Protein AF-A0A7X7ZI87-F1 (afdb_monomer_lite)

Structure (mmCIF, N/CA/C/O backbone):
data_AF-A0A7X7ZI87-F1
#
_entry.id   AF-A0A7X7ZI87-F1
#
loop_
_atom_site.group_PDB
_atom_site.id
_atom_site.type_symbol
_atom_site.label_atom_id
_atom_site.label_alt_id
_atom_site.label_comp_id
_atom_site.label_asym_id
_atom_site.label_entity_id
_atom_site.label_seq_id
_atom_site.pdbx_PDB_ins_code
_atom_site.Cartn_x
_atom_site.Cartn_y
_atom_site.Cartn_z
_atom_site.occupancy
_atom_site.B_iso_or_equiv
_atom_site.auth_seq_id
_atom_site.auth_comp_id
_atom_site.auth_asym_id
_atom_site.auth_atom_id
_atom_site.pdbx_PDB_model_num
ATOM 1 N N . ILE A 1 1 ? 30.079 5.469 -37.912 1.00 60.12 1 ILE A N 1
ATOM 2 C CA . ILE A 1 1 ? 30.621 4.847 -36.679 1.00 60.12 1 ILE A CA 1
ATOM 3 C C . ILE A 1 1 ? 29.449 4.161 -35.991 1.00 60.12 1 ILE A C 1
ATOM 5 O O . ILE A 1 1 ? 28.455 4.832 -35.749 1.00 60.12 1 ILE A O 1
ATOM 9 N N . GLY A 1 2 ? 29.492 2.838 -35.822 1.00 83.19 2 GLY A N 1
ATOM 10 C CA . GLY A 1 2 ? 28.389 2.071 -35.232 1.00 83.19 2 GLY A CA 1
ATOM 11 C C . GLY A 1 2 ? 28.485 2.014 -33.707 1.00 83.19 2 GLY A C 1
ATOM 12 O O . GLY A 1 2 ? 29.587 1.993 -33.165 1.00 83.19 2 GLY A O 1
ATOM 13 N N . PHE A 1 3 ? 27.337 1.980 -33.031 1.00 90.94 3 PHE A N 1
ATOM 14 C CA . PHE A 1 3 ? 27.224 1.729 -31.593 1.00 90.94 3 PHE A CA 1
ATOM 15 C C . PHE A 1 3 ? 26.682 0.312 -31.369 1.00 90.94 3 PHE A C 1
ATOM 17 O O . PHE A 1 3 ? 25.789 -0.141 -32.087 1.00 90.94 3 PHE A O 1
ATOM 24 N N . THR A 1 4 ? 27.219 -0.415 -30.392 1.00 92.19 4 THR A N 1
ATOM 25 C CA . THR A 1 4 ? 26.778 -1.774 -30.040 1.00 92.19 4 THR A CA 1
ATOM 26 C C . THR A 1 4 ? 26.924 -1.974 -28.539 1.00 92.19 4 THR A C 1
ATOM 28 O O . THR A 1 4 ? 27.893 -1.498 -27.950 1.00 92.19 4 THR A O 1
ATOM 31 N N . LEU A 1 5 ? 25.969 -2.673 -27.917 1.00 90.94 5 LEU A N 1
ATOM 32 C CA . LEU A 1 5 ? 26.036 -2.982 -26.490 1.00 90.94 5 LEU A CA 1
ATOM 33 C C . LEU A 1 5 ? 27.050 -4.109 -26.211 1.00 90.94 5 LEU A C 1
ATOM 35 O O . LEU A 1 5 ? 26.950 -5.177 -26.822 1.00 90.94 5 LEU A O 1
ATOM 39 N N . PRO A 1 6 ? 27.987 -3.919 -25.268 1.00 94.31 6 PRO A N 1
ATOM 40 C CA . PRO A 1 6 ? 28.854 -4.988 -24.782 1.00 94.31 6 PRO A CA 1
ATOM 41 C C . PRO A 1 6 ? 28.074 -6.097 -24.058 1.00 94.31 6 PRO A C 1
ATOM 43 O O . PRO A 1 6 ? 27.065 -5.840 -23.403 1.00 94.31 6 PRO A O 1
ATOM 46 N N . LYS A 1 7 ? 28.578 -7.338 -24.110 1.00 94.44 7 LYS A N 1
ATOM 47 C CA . LYS A 1 7 ? 27.928 -8.518 -23.496 1.00 94.44 7 LYS A CA 1
ATOM 48 C C . LYS A 1 7 ? 27.852 -8.480 -21.965 1.00 94.44 7 LYS A C 1
ATOM 50 O O . LYS A 1 7 ? 27.102 -9.247 -21.378 1.00 94.44 7 LYS A O 1
ATOM 55 N N . ASN A 1 8 ? 28.650 -7.638 -21.319 1.00 96.00 8 ASN A N 1
ATOM 56 C CA . ASN A 1 8 ? 28.709 -7.490 -19.866 1.00 96.00 8 ASN A CA 1
ATOM 57 C C . ASN A 1 8 ? 27.797 -6.370 -19.334 1.00 96.00 8 ASN A C 1
ATOM 59 O O . ASN A 1 8 ? 27.916 -6.001 -18.167 1.00 96.00 8 ASN A O 1
ATOM 63 N N . VAL A 1 9 ? 26.916 -5.815 -20.171 1.00 93.88 9 VAL A N 1
ATOM 64 C CA . VAL A 1 9 ? 25.938 -4.803 -19.763 1.00 93.88 9 VAL A CA 1
ATOM 65 C C . VAL A 1 9 ? 24.590 -5.466 -19.503 1.00 93.88 9 VAL A C 1
ATOM 67 O O . VAL A 1 9 ? 24.024 -6.110 -20.384 1.00 93.88 9 VAL A O 1
ATOM 70 N N . TYR A 1 10 ? 24.058 -5.249 -18.301 1.00 93.12 10 TYR A N 1
ATOM 71 C CA . TYR A 1 10 ? 22.720 -5.675 -17.899 1.00 93.12 10 TYR A CA 1
ATOM 72 C C . TYR A 1 10 ? 21.837 -4.445 -17.705 1.00 93.12 10 TYR A C 1
ATOM 74 O O . TYR A 1 10 ? 22.264 -3.464 -17.097 1.00 93.12 10 TYR A O 1
ATOM 82 N N . LEU A 1 11 ? 20.608 -4.497 -18.217 1.00 91.31 11 LEU A N 1
ATOM 83 C CA . LEU A 1 11 ? 19.609 -3.452 -18.016 1.00 91.31 11 LEU A CA 1
ATOM 84 C C . LEU A 1 11 ? 18.545 -3.991 -17.068 1.00 91.31 11 LEU A C 1
ATOM 86 O O . LEU A 1 11 ? 17.841 -4.941 -17.403 1.00 91.31 11 LEU A O 1
ATOM 90 N N . ILE A 1 12 ? 18.434 -3.367 -15.899 1.00 92.12 12 ILE A N 1
ATOM 91 C CA . ILE A 1 12 ? 17.399 -3.663 -14.912 1.00 92.12 12 ILE A CA 1
ATOM 92 C C . ILE A 1 12 ? 16.502 -2.433 -14.838 1.00 92.12 12 ILE A C 1
ATOM 94 O O . ILE A 1 12 ? 16.944 -1.363 -14.425 1.00 92.12 12 ILE A O 1
ATOM 98 N N . GLY A 1 13 ? 15.261 -2.587 -15.287 1.00 88.25 13 GLY A N 1
ATOM 99 C CA . GLY A 1 13 ? 14.225 -1.569 -15.157 1.00 88.25 13 GLY A CA 1
ATOM 100 C C . GLY A 1 13 ? 13.274 -1.927 -14.024 1.00 88.25 13 GLY A C 1
ATOM 101 O O . GLY A 1 13 ? 12.939 -3.097 -13.845 1.00 88.25 13 GLY A O 1
ATOM 102 N N . THR A 1 14 ? 12.824 -0.925 -13.278 1.00 88.12 14 THR A N 1
ATOM 103 C CA . THR A 1 14 ? 11.672 -1.054 -12.384 1.00 88.12 14 THR A CA 1
ATOM 104 C C . THR A 1 14 ? 10.468 -0.405 -13.053 1.00 88.12 14 THR A C 1
ATOM 106 O O . THR A 1 14 ? 10.591 0.620 -13.723 1.00 88.12 14 THR A O 1
ATOM 109 N N . MET A 1 15 ? 9.301 -1.023 -12.909 1.00 83.19 15 MET A N 1
ATOM 110 C CA . MET A 1 15 ? 8.049 -0.515 -13.456 1.00 83.19 15 MET A CA 1
ATOM 111 C C . MET A 1 15 ? 7.011 -0.496 -12.344 1.00 83.19 15 MET A C 1
ATOM 113 O O . MET A 1 15 ? 6.847 -1.491 -11.639 1.00 83.19 15 MET A O 1
ATOM 117 N N . ASN A 1 16 ? 6.326 0.634 -12.189 1.00 82.62 16 ASN A N 1
ATOM 118 C CA . ASN A 1 16 ? 5.152 0.714 -11.335 1.00 82.62 16 ASN A CA 1
ATOM 119 C C . ASN A 1 16 ? 3.937 0.230 -12.135 1.00 82.62 16 ASN A C 1
ATOM 121 O O . ASN A 1 16 ? 3.542 0.895 -13.088 1.00 82.62 16 ASN A O 1
ATOM 125 N N . THR A 1 17 ? 3.362 -0.918 -11.776 1.00 74.88 17 THR A N 1
ATOM 126 C CA . THR A 1 17 ? 2.207 -1.485 -12.494 1.00 74.88 17 THR A CA 1
ATOM 127 C C . THR A 1 17 ? 0.893 -0.774 -12.172 1.00 74.88 17 THR A C 1
ATOM 129 O O . THR A 1 17 ? -0.037 -0.851 -12.968 1.00 74.88 17 THR A O 1
ATOM 132 N N . ALA A 1 18 ? 0.830 -0.017 -11.070 1.00 74.44 18 ALA A N 1
ATOM 133 C CA . ALA A 1 18 ? -0.341 0.785 -10.714 1.00 74.44 18 ALA A CA 1
ATOM 134 C C . ALA A 1 18 ? -0.553 1.981 -11.661 1.00 74.44 18 ALA A C 1
ATOM 136 O O . ALA A 1 18 ? -1.663 2.505 -11.776 1.00 74.44 18 ALA A O 1
ATOM 137 N N . ASP A 1 19 ? 0.502 2.427 -12.352 1.00 73.44 19 ASP A N 1
ATOM 138 C CA . ASP A 1 19 ? 0.424 3.557 -13.270 1.00 73.44 19 ASP A CA 1
ATOM 139 C C . ASP A 1 19 ? -0.074 3.106 -14.651 1.00 73.44 19 ASP A C 1
ATOM 141 O O . ASP A 1 19 ? 0.663 2.573 -15.484 1.00 73.44 19 ASP A O 1
ATOM 145 N N . ARG A 1 20 ? -1.360 3.342 -14.920 1.00 66.38 20 ARG A N 1
ATOM 146 C CA . ARG A 1 20 ? -1.989 2.984 -16.202 1.00 66.38 20 ARG A CA 1
ATOM 147 C C . ARG A 1 20 ? -1.541 3.879 -17.366 1.00 66.38 20 ARG A C 1
ATOM 149 O O . ARG A 1 20 ? -1.759 3.505 -18.519 1.00 66.38 20 ARG A O 1
ATOM 156 N N . SER A 1 21 ? -0.892 5.021 -17.109 1.00 66.88 21 SER A N 1
ATOM 157 C CA . SER A 1 21 ? -0.452 5.955 -18.160 1.00 66.88 21 SER A CA 1
ATOM 158 C C . SER A 1 21 ? 0.682 5.399 -19.034 1.00 66.88 21 SER A C 1
ATOM 160 O O . SER A 1 21 ? 0.850 5.821 -20.180 1.00 66.88 21 SER A O 1
ATOM 162 N N . ILE A 1 22 ? 1.416 4.393 -18.544 1.00 63.31 22 ILE A N 1
ATOM 163 C CA . ILE A 1 22 ? 2.557 3.780 -19.241 1.00 63.31 22 ILE A CA 1
ATOM 164 C C . ILE A 1 22 ? 2.218 2.471 -19.974 1.00 63.31 22 ILE A C 1
ATOM 166 O O . ILE A 1 22 ? 3.091 1.885 -20.619 1.00 63.31 22 ILE A O 1
ATOM 170 N N . ALA A 1 23 ? 0.955 2.031 -19.950 1.00 63.16 23 ALA A N 1
ATOM 171 C CA . ALA A 1 23 ? 0.528 0.746 -20.516 1.00 63.16 23 ALA A CA 1
ATOM 172 C C . ALA A 1 23 ? 0.852 0.583 -22.021 1.00 63.16 23 ALA A C 1
ATOM 174 O O . ALA A 1 23 ? 1.099 -0.526 -22.492 1.00 63.16 23 ALA A O 1
ATOM 175 N N . LEU A 1 24 ? 0.907 1.684 -22.782 1.00 58.38 24 LEU A N 1
ATOM 176 C CA . LEU A 1 24 ? 1.249 1.684 -24.214 1.00 58.38 24 LEU A CA 1
ATOM 177 C C . LEU A 1 24 ? 2.757 1.527 -24.496 1.00 58.38 24 LEU A C 1
ATOM 179 O O . LEU A 1 24 ? 3.125 0.973 -25.531 1.00 58.38 24 LEU A O 1
ATOM 183 N N . VAL A 1 25 ? 3.636 1.969 -23.587 1.00 63.53 25 VAL A N 1
ATOM 184 C CA . VAL A 1 25 ? 5.106 1.832 -23.720 1.00 63.53 25 VAL A CA 1
ATOM 185 C C . VAL A 1 25 ? 5.539 0.365 -23.566 1.00 63.53 25 VAL A C 1
ATOM 187 O O . VAL A 1 25 ? 6.551 -0.083 -24.111 1.00 63.53 25 VAL A O 1
ATOM 190 N N . ASP A 1 26 ? 4.721 -0.409 -22.864 1.00 65.69 26 ASP A N 1
ATOM 191 C CA . ASP A 1 26 ? 5.044 -1.735 -22.367 1.00 65.69 26 ASP A CA 1
ATOM 192 C C . ASP A 1 26 ? 5.110 -2.812 -23.472 1.00 65.69 26 ASP A C 1
ATOM 194 O O . ASP A 1 26 ? 5.944 -3.714 -23.429 1.00 65.69 26 ASP A O 1
ATOM 198 N N . ALA A 1 27 ? 4.327 -2.701 -24.552 1.00 67.81 27 ALA A N 1
ATOM 199 C CA . ALA A 1 27 ? 4.236 -3.767 -25.562 1.00 67.81 27 ALA A CA 1
ATOM 200 C C . ALA A 1 27 ? 5.566 -4.075 -26.289 1.00 67.81 27 ALA A C 1
ATOM 202 O O . ALA A 1 27 ? 5.848 -5.232 -26.618 1.00 67.81 27 ALA A O 1
ATOM 203 N N . ALA A 1 28 ? 6.403 -3.061 -26.539 1.00 72.75 28 ALA A N 1
ATOM 204 C CA . ALA A 1 28 ? 7.719 -3.246 -27.157 1.00 72.75 28 ALA A CA 1
ATOM 205 C C . ALA A 1 28 ? 8.787 -3.686 -26.140 1.00 72.75 28 ALA A C 1
ATOM 207 O O . ALA A 1 28 ? 9.676 -4.472 -26.482 1.00 72.75 28 ALA A O 1
ATOM 208 N N . MET A 1 29 ? 8.684 -3.208 -24.895 1.00 79.75 29 MET A N 1
ATOM 209 C CA . MET A 1 29 ? 9.542 -3.611 -23.775 1.00 79.75 29 MET A CA 1
ATOM 210 C C . MET A 1 29 ? 9.322 -5.089 -23.419 1.00 79.75 29 MET A C 1
ATOM 212 O O . MET A 1 29 ? 10.296 -5.830 -23.295 1.00 79.75 29 MET A O 1
ATOM 216 N N . ARG A 1 30 ? 8.066 -5.561 -23.409 1.00 77.88 30 ARG A N 1
ATOM 217 C CA . ARG A 1 30 ? 7.672 -6.969 -23.184 1.00 77.88 30 ARG A CA 1
ATOM 218 C C . ARG A 1 30 ? 8.359 -7.988 -24.083 1.00 77.88 30 ARG A C 1
ATOM 220 O O . ARG A 1 30 ? 8.497 -9.140 -23.698 1.00 77.88 30 ARG A O 1
ATOM 227 N N . ARG A 1 31 ? 8.822 -7.580 -25.268 1.00 83.38 31 ARG A N 1
ATOM 228 C CA . ARG A 1 31 ? 9.555 -8.459 -26.199 1.00 83.38 31 ARG A CA 1
ATOM 229 C C . ARG A 1 31 ? 11.066 -8.488 -25.961 1.00 83.38 31 ARG A C 1
ATOM 231 O O . ARG A 1 31 ? 11.737 -9.365 -26.493 1.00 83.38 31 ARG A O 1
ATOM 238 N N . ARG A 1 32 ? 11.614 -7.506 -25.240 1.00 89.06 32 ARG A N 1
ATOM 239 C CA . ARG A 1 32 ? 13.064 -7.309 -25.053 1.00 89.06 32 ARG A CA 1
ATOM 240 C C . ARG A 1 32 ? 13.545 -7.584 -23.632 1.00 89.06 32 ARG A C 1
ATOM 242 O O . ARG A 1 32 ? 14.743 -7.770 -23.442 1.00 89.06 32 ARG A O 1
ATOM 249 N N . PHE A 1 33 ? 12.635 -7.604 -22.665 1.00 89.25 33 PHE A N 1
ATOM 250 C CA . PHE A 1 33 ? 12.941 -7.781 -21.252 1.00 89.25 33 PHE A CA 1
ATOM 251 C C . PHE A 1 33 ? 12.256 -9.028 -20.700 1.00 89.25 33 PHE A C 1
ATOM 253 O O . PHE A 1 33 ? 11.148 -9.373 -21.106 1.00 89.25 33 PHE A O 1
ATOM 260 N N . ALA A 1 34 ? 12.917 -9.681 -19.746 1.00 89.06 34 ALA A N 1
ATOM 261 C CA . ALA A 1 34 ? 12.265 -10.627 -18.853 1.00 89.06 34 ALA A CA 1
ATOM 262 C C . ALA A 1 34 ? 11.568 -9.843 -17.732 1.00 89.06 34 ALA A C 1
ATOM 264 O O . ALA A 1 34 ? 12.160 -8.924 -17.164 1.00 89.06 34 ALA A O 1
ATOM 265 N N . PHE A 1 35 ? 10.325 -10.205 -17.419 1.00 86.81 35 PHE A N 1
ATOM 266 C CA . PHE A 1 35 ? 9.525 -9.536 -16.395 1.00 86.81 35 PHE A CA 1
ATOM 267 C C . PHE A 1 35 ? 9.477 -10.402 -15.145 1.00 86.81 35 PHE A C 1
ATOM 269 O O . PHE A 1 35 ? 9.082 -11.565 -15.201 1.00 86.81 35 PHE A O 1
ATOM 276 N N . VAL A 1 36 ? 9.873 -9.817 -14.017 1.00 87.19 36 VAL A N 1
ATOM 277 C CA . VAL A 1 36 ? 9.785 -10.441 -12.697 1.00 87.19 36 VAL A CA 1
ATOM 278 C C . VAL A 1 36 ? 8.859 -9.579 -11.855 1.00 87.19 36 VAL A C 1
ATOM 280 O O . VAL A 1 36 ? 9.172 -8.424 -11.573 1.00 87.19 36 VAL A O 1
ATOM 283 N N . SER A 1 37 ? 7.702 -10.131 -11.490 1.00 84.19 37 SER A N 1
ATOM 284 C CA . SER A 1 37 ? 6.741 -9.436 -10.635 1.00 84.19 37 SER A CA 1
ATOM 285 C C . SER A 1 37 ? 7.239 -9.409 -9.190 1.00 84.19 37 SER A C 1
ATOM 287 O O . SER A 1 37 ? 7.660 -10.433 -8.655 1.00 84.19 37 SER A O 1
ATOM 289 N N . LEU A 1 38 ? 7.169 -8.236 -8.560 1.00 86.12 38 LEU A N 1
ATOM 290 C CA . LEU A 1 38 ? 7.475 -8.013 -7.143 1.00 86.12 38 LEU A CA 1
ATOM 291 C C . LEU A 1 38 ? 6.190 -7.688 -6.363 1.00 86.12 38 LEU A C 1
ATOM 293 O O . LEU A 1 38 ? 6.138 -6.744 -5.576 1.00 86.12 38 LEU A O 1
ATOM 297 N N . HIS A 1 39 ? 5.127 -8.446 -6.634 1.00 85.81 39 HIS A N 1
ATOM 298 C CA . HIS A 1 39 ? 3.803 -8.228 -6.057 1.00 85.81 39 HIS A CA 1
ATOM 299 C C . HIS A 1 39 ? 3.790 -8.512 -4.540 1.00 85.81 39 HIS A C 1
ATOM 301 O O . HIS A 1 39 ? 4.270 -9.566 -4.108 1.00 85.81 39 HIS A O 1
ATOM 307 N N . PRO A 1 40 ? 3.205 -7.636 -3.699 1.00 84.81 40 PRO A N 1
ATOM 308 C CA . PRO A 1 40 ? 3.301 -7.753 -2.241 1.00 84.81 40 PRO A CA 1
ATOM 309 C C . PRO A 1 40 ? 2.638 -9.012 -1.670 1.00 84.81 40 PRO A C 1
ATOM 311 O O . PRO A 1 40 ? 2.971 -9.405 -0.566 1.00 84.81 40 PRO A O 1
ATOM 314 N N . SER A 1 41 ? 1.738 -9.672 -2.401 1.00 82.31 41 SER A N 1
ATOM 315 C CA . SER A 1 41 ? 1.087 -10.924 -1.965 1.00 82.31 41 SER A CA 1
ATOM 316 C C . SER A 1 41 ? 1.654 -12.197 -2.605 1.00 82.31 41 SER A C 1
ATOM 318 O O . SER A 1 41 ? 1.005 -13.236 -2.543 1.00 82.31 41 SER A O 1
ATOM 320 N N . GLN A 1 42 ? 2.798 -12.131 -3.291 1.00 85.50 42 GLN A N 1
ATOM 321 C CA . GLN A 1 42 ? 3.409 -13.296 -3.943 1.00 85.50 42 GLN A CA 1
ATOM 322 C C . GLN A 1 42 ? 4.884 -13.442 -3.548 1.00 85.50 42 GLN A C 1
ATOM 324 O O . GLN A 1 42 ? 5.539 -12.444 -3.225 1.00 85.50 42 GLN A O 1
ATOM 329 N N . PRO A 1 43 ? 5.455 -14.660 -3.581 1.00 83.06 43 PRO A N 1
ATOM 330 C CA . PRO A 1 43 ? 6.893 -14.833 -3.452 1.00 83.06 43 PRO A CA 1
ATOM 331 C C . PRO A 1 43 ? 7.630 -14.125 -4.602 1.00 83.06 43 PRO A C 1
ATOM 333 O O . PRO A 1 43 ? 7.149 -14.145 -5.734 1.00 83.06 43 PRO A O 1
ATOM 336 N N . PRO A 1 44 ? 8.811 -13.537 -4.346 1.00 84.25 44 PRO A N 1
ATOM 337 C CA . PRO A 1 44 ? 9.555 -13.564 -3.083 1.00 84.25 44 PRO A CA 1
ATOM 338 C C . PRO A 1 44 ? 9.179 -12.439 -2.099 1.00 84.25 44 PRO A C 1
ATOM 340 O O . PRO A 1 44 ? 9.747 -12.372 -1.009 1.00 84.25 44 PRO A O 1
ATOM 343 N N . THR A 1 45 ? 8.265 -11.544 -2.472 1.00 86.62 45 THR A N 1
ATOM 344 C CA . THR A 1 45 ? 8.014 -10.269 -1.785 1.00 86.62 45 THR A CA 1
ATOM 345 C C . THR A 1 45 ? 7.035 -10.344 -0.617 1.00 86.62 45 THR A C 1
ATOM 347 O O . THR A 1 45 ? 7.140 -9.523 0.292 1.00 86.62 45 THR A O 1
ATOM 350 N N . GLN A 1 46 ? 6.163 -11.353 -0.575 1.00 86.56 46 GLN A N 1
ATOM 351 C CA . GLN A 1 46 ? 5.166 -11.527 0.495 1.00 86.56 46 GLN A CA 1
ATOM 352 C C . GLN A 1 46 ? 5.743 -11.566 1.922 1.00 86.56 46 GLN A C 1
ATOM 354 O O . GLN A 1 46 ? 5.116 -11.087 2.859 1.00 86.56 46 GLN A O 1
ATOM 359 N N . GLU A 1 47 ? 6.969 -12.070 2.098 1.00 90.69 47 GLU A N 1
ATOM 360 C CA . GLU A 1 47 ? 7.592 -12.190 3.425 1.00 90.69 47 GLU A CA 1
ATOM 361 C C . GLU A 1 47 ? 8.507 -11.011 3.778 1.00 90.69 47 GLU A C 1
ATOM 363 O O . GLU A 1 47 ? 9.127 -11.007 4.842 1.00 90.69 47 GLU A O 1
ATOM 368 N N . VAL A 1 48 ? 8.649 -10.015 2.896 1.00 94.06 48 VAL A N 1
ATOM 369 C CA . VAL A 1 48 ? 9.637 -8.937 3.072 1.00 94.06 48 VAL A CA 1
ATOM 370 C C . VAL A 1 48 ? 9.386 -8.156 4.357 1.00 94.06 48 VAL A C 1
ATOM 372 O O . VAL A 1 48 ? 10.333 -7.916 5.106 1.00 94.06 48 VAL A O 1
ATOM 375 N N . LEU A 1 49 ? 8.129 -7.808 4.652 1.00 95.06 49 LEU A N 1
ATOM 376 C CA . LEU A 1 49 ? 7.806 -7.052 5.863 1.00 95.06 49 LEU A CA 1
ATOM 377 C C . LEU A 1 49 ? 8.075 -7.869 7.128 1.00 95.06 49 LEU A C 1
ATOM 379 O O . LEU A 1 49 ? 8.754 -7.380 8.026 1.00 95.06 49 LEU A O 1
ATOM 383 N N . ARG A 1 50 ? 7.612 -9.125 7.181 1.00 95.25 50 ARG A N 1
ATOM 384 C CA . ARG A 1 50 ? 7.836 -10.017 8.331 1.00 95.25 50 ARG A CA 1
ATOM 385 C C . ARG A 1 50 ? 9.322 -10.236 8.600 1.00 95.25 50 ARG A C 1
ATOM 387 O O . ARG A 1 50 ? 9.764 -10.126 9.740 1.00 95.25 50 ARG A O 1
ATOM 394 N N . ARG A 1 51 ? 10.116 -10.473 7.551 1.00 94.62 51 ARG A N 1
ATOM 395 C CA . ARG A 1 51 ? 11.576 -10.622 7.669 1.00 94.62 51 ARG A CA 1
ATOM 396 C C . ARG A 1 51 ? 12.245 -9.342 8.154 1.00 94.62 51 ARG A C 1
ATOM 398 O O . ARG A 1 51 ? 13.132 -9.410 8.997 1.00 94.62 51 ARG A O 1
ATOM 405 N N . TRP A 1 52 ? 11.828 -8.186 7.639 1.00 95.62 52 TRP A N 1
ATOM 406 C CA . TRP A 1 52 ? 12.373 -6.898 8.061 1.00 95.62 52 TRP A CA 1
ATOM 407 C C . TRP A 1 52 ? 12.035 -6.575 9.521 1.00 95.62 52 TRP A C 1
ATOM 409 O O . TRP A 1 52 ? 12.904 -6.102 10.251 1.00 95.62 52 TRP A O 1
ATOM 419 N N . LEU A 1 53 ? 10.807 -6.872 9.957 1.00 95.81 53 LEU A N 1
ATOM 420 C CA . LEU A 1 53 ? 10.365 -6.728 11.346 1.00 95.81 53 LEU A CA 1
ATOM 421 C C . LEU A 1 53 ? 11.195 -7.609 12.281 1.00 95.81 53 LEU A C 1
ATOM 423 O O . LEU A 1 53 ? 11.761 -7.094 13.242 1.00 95.81 53 LEU A O 1
ATOM 427 N N . ALA A 1 54 ? 11.349 -8.894 11.948 1.00 95.06 54 ALA A N 1
ATOM 428 C CA . ALA A 1 54 ? 12.165 -9.829 12.720 1.00 95.06 54 ALA A CA 1
ATOM 429 C C . ALA A 1 54 ? 13.631 -9.374 12.815 1.00 95.06 54 ALA A C 1
ATOM 431 O O . ALA A 1 54 ? 14.203 -9.358 13.900 1.00 95.06 54 ALA A O 1
ATOM 432 N N . ALA A 1 55 ? 14.224 -8.936 11.698 1.00 95.38 55 ALA A N 1
ATOM 433 C CA . ALA A 1 55 ? 15.592 -8.414 11.670 1.00 95.38 55 ALA A CA 1
ATOM 434 C C . ALA A 1 55 ? 15.760 -7.088 12.436 1.00 95.38 55 ALA A C 1
ATOM 436 O O . ALA A 1 55 ? 16.873 -6.742 12.820 1.00 95.38 55 ALA A O 1
ATOM 437 N N . SER A 1 56 ? 14.670 -6.346 12.641 1.00 93.56 56 SER A N 1
ATOM 438 C CA . SER A 1 56 ? 14.651 -5.082 13.384 1.00 93.56 56 SER A CA 1
ATOM 439 C C . SER A 1 56 ? 14.182 -5.245 14.835 1.00 93.56 56 SER A C 1
ATOM 441 O O . SER A 1 56 ? 13.955 -4.230 15.491 1.00 93.56 56 SER A O 1
ATOM 443 N N . GLU A 1 57 ? 13.987 -6.484 15.307 1.00 92.69 57 GLU A N 1
ATOM 444 C CA . GLU A 1 57 ? 13.452 -6.819 16.638 1.00 92.69 57 GLU A CA 1
ATOM 445 C C . GLU A 1 57 ? 12.096 -6.145 16.931 1.00 92.69 57 GLU A C 1
ATOM 447 O O . GLU A 1 57 ? 11.834 -5.644 18.025 1.00 92.69 57 GLU A O 1
ATOM 452 N N . ARG A 1 58 ? 11.219 -6.101 15.920 1.00 90.81 58 ARG A N 1
ATOM 453 C CA . ARG A 1 58 ? 9.884 -5.493 16.000 1.00 90.81 58 ARG A CA 1
ATOM 454 C C . ARG A 1 58 ? 8.787 -6.544 15.967 1.00 90.81 58 ARG A C 1
ATOM 456 O O . ARG A 1 58 ? 8.921 -7.581 15.321 1.00 90.81 58 ARG A O 1
ATOM 463 N N . ASP A 1 59 ? 7.680 -6.219 16.625 1.00 87.88 59 ASP A N 1
ATOM 464 C CA . ASP A 1 59 ? 6.480 -7.048 16.636 1.00 87.88 59 ASP A CA 1
ATOM 465 C C . ASP A 1 59 ? 5.889 -7.236 15.223 1.00 87.88 59 ASP A C 1
ATOM 467 O O . ASP A 1 59 ? 5.884 -6.317 14.396 1.00 87.88 59 ASP A O 1
ATOM 471 N N . GLY A 1 60 ? 5.402 -8.449 14.954 1.00 90.00 60 GLY A N 1
ATOM 472 C CA . GLY A 1 60 ? 4.879 -8.878 13.657 1.00 90.00 60 GLY A CA 1
ATOM 473 C C . GLY A 1 60 ? 3.489 -8.345 13.303 1.00 90.00 60 GLY A C 1
ATOM 474 O O . GLY A 1 60 ? 3.115 -8.414 12.134 1.00 90.00 60 GLY A O 1
ATOM 475 N N . ALA A 1 61 ? 2.738 -7.777 14.253 1.00 92.75 61 ALA A N 1
ATOM 476 C CA . ALA A 1 61 ? 1.324 -7.440 14.078 1.00 92.75 61 ALA A CA 1
ATOM 477 C C . ALA A 1 61 ? 1.071 -6.467 12.921 1.00 92.75 61 ALA A C 1
ATOM 479 O O . ALA A 1 61 ? 0.041 -6.543 12.254 1.00 92.75 61 ALA A O 1
ATOM 480 N N . VAL A 1 62 ? 2.016 -5.566 12.628 1.00 95.06 62 VAL A N 1
ATOM 481 C CA . VAL A 1 62 ? 1.893 -4.636 11.491 1.00 95.06 62 VAL A CA 1
ATOM 482 C C . VAL A 1 62 ? 1.846 -5.378 10.151 1.00 95.06 62 VAL A C 1
ATOM 484 O O . VAL A 1 62 ? 1.151 -4.933 9.238 1.00 95.06 62 VAL A O 1
ATOM 487 N N . ALA A 1 63 ? 2.527 -6.521 10.027 1.00 95.31 63 ALA A N 1
ATOM 488 C CA . ALA A 1 63 ? 2.436 -7.346 8.827 1.00 95.31 63 ALA A CA 1
ATOM 489 C C . ALA A 1 63 ? 1.042 -7.961 8.660 1.00 95.31 63 ALA A C 1
ATOM 491 O O . ALA A 1 63 ? 0.517 -7.976 7.551 1.00 95.31 63 ALA A O 1
ATOM 492 N N . ASP A 1 64 ? 0.407 -8.381 9.753 1.00 95.44 64 ASP A N 1
ATOM 493 C CA . ASP A 1 64 ? -0.945 -8.945 9.701 1.00 95.44 64 ASP A CA 1
ATOM 494 C C . ASP A 1 64 ? -1.991 -7.877 9.347 1.00 95.44 64 ASP A C 1
ATOM 496 O O . ASP A 1 64 ? -2.935 -8.146 8.601 1.00 95.44 64 ASP A O 1
ATOM 500 N N . LEU A 1 65 ? -1.789 -6.634 9.806 1.00 96.62 65 LEU A N 1
ATOM 501 C CA . LEU A 1 65 ? -2.603 -5.489 9.383 1.00 96.62 65 LEU A CA 1
ATOM 502 C C . LEU A 1 65 ? -2.463 -5.216 7.881 1.00 96.62 65 LEU A C 1
ATOM 504 O O . LEU A 1 65 ? -3.467 -4.959 7.216 1.00 96.62 65 LEU A O 1
ATOM 508 N N . LEU A 1 66 ? -1.239 -5.262 7.341 1.00 96.00 66 LEU A N 1
ATOM 509 C CA . LEU A 1 66 ? -1.006 -5.074 5.908 1.00 96.00 66 LEU A CA 1
ATOM 510 C C . LEU A 1 66 ? -1.652 -6.192 5.084 1.00 96.00 66 LEU A C 1
ATOM 512 O O . LEU A 1 66 ? -2.279 -5.911 4.065 1.00 96.00 66 LEU A O 1
ATOM 516 N N . ASP A 1 67 ? -1.532 -7.441 5.523 1.00 95.06 67 ASP A N 1
ATOM 517 C CA . ASP A 1 67 ? -2.125 -8.577 4.822 1.00 95.06 67 ASP A CA 1
ATOM 518 C C . ASP A 1 67 ? -3.651 -8.493 4.800 1.00 95.06 67 ASP A C 1
ATOM 520 O O . ASP A 1 67 ? -4.269 -8.695 3.752 1.00 95.06 67 ASP A O 1
ATOM 524 N N . GLU A 1 68 ? -4.276 -8.135 5.925 1.00 96.12 68 GLU A N 1
ATOM 525 C CA . GLU A 1 68 ? -5.726 -7.946 5.975 1.00 96.12 68 GLU A CA 1
ATOM 526 C C . GLU A 1 68 ? -6.168 -6.741 5.137 1.00 96.12 68 GLU A C 1
ATOM 528 O O . GLU A 1 68 ? -7.155 -6.851 4.411 1.00 96.12 68 GLU A O 1
ATOM 533 N N . LEU A 1 69 ? -5.426 -5.628 5.156 1.00 96.50 69 LEU A N 1
ATOM 534 C CA . LEU A 1 69 ? -5.689 -4.488 4.275 1.00 96.50 69 LEU A CA 1
ATOM 535 C C . LEU A 1 69 ? -5.642 -4.911 2.800 1.00 96.50 69 LEU A C 1
ATOM 537 O O . LEU A 1 69 ? -6.599 -4.696 2.054 1.00 96.50 69 LEU A O 1
ATOM 541 N N . ASN A 1 70 ? -4.555 -5.564 2.391 1.00 95.25 70 ASN A N 1
ATOM 542 C CA . ASN A 1 70 ? -4.362 -6.031 1.024 1.00 95.25 70 ASN A CA 1
ATOM 543 C C . ASN A 1 70 ? -5.389 -7.078 0.612 1.00 95.25 70 ASN A C 1
ATOM 545 O O . ASN A 1 70 ? -5.698 -7.187 -0.569 1.00 95.25 70 ASN A O 1
ATOM 549 N N . ARG A 1 71 ? -5.968 -7.830 1.544 1.00 94.31 71 ARG A N 1
ATOM 550 C CA . ARG A 1 71 ? -7.066 -8.749 1.239 1.00 94.31 71 ARG A CA 1
ATOM 551 C C . ARG A 1 71 ? -8.363 -8.027 0.859 1.00 94.31 71 ARG A C 1
ATOM 553 O O . ARG A 1 71 ? -9.165 -8.601 0.129 1.00 94.31 71 ARG A O 1
ATOM 560 N N . LEU A 1 72 ? -8.592 -6.813 1.364 1.00 94.56 72 LEU A N 1
ATOM 561 C CA . LEU A 1 72 ? -9.816 -6.039 1.106 1.00 94.56 72 LEU A CA 1
ATOM 562 C C . LEU A 1 72 ? -9.776 -5.221 -0.181 1.00 94.56 72 LEU A C 1
ATOM 564 O O . LEU A 1 72 ? -10.837 -4.866 -0.697 1.00 94.56 72 LEU A O 1
ATOM 568 N N . ILE A 1 73 ? -8.574 -4.910 -0.660 1.00 93.50 73 ILE A N 1
ATOM 569 C CA . ILE A 1 73 ? -8.349 -4.270 -1.954 1.00 93.50 73 ILE A CA 1
ATOM 570 C C . ILE A 1 73 ? -8.617 -5.322 -3.026 1.00 93.50 73 ILE A C 1
ATOM 572 O O . ILE A 1 73 ? -8.045 -6.404 -2.968 1.00 93.50 73 ILE A O 1
ATOM 576 N N . GLU A 1 74 ? -9.490 -5.060 -3.987 1.00 89.88 74 GLU A N 1
ATOM 577 C CA . GLU A 1 74 ? -9.841 -6.058 -5.009 1.00 89.88 74 GLU A CA 1
ATOM 578 C C . GLU A 1 74 ? -8.879 -6.006 -6.203 1.00 89.88 74 GLU A C 1
ATOM 580 O O . GLU A 1 74 ? -8.502 -7.058 -6.719 1.00 89.88 74 GLU A O 1
ATOM 585 N N . ASP A 1 75 ? -8.406 -4.809 -6.568 1.00 88.69 75 ASP A N 1
ATOM 586 C CA . ASP A 1 75 ? -7.436 -4.602 -7.646 1.00 88.69 75 ASP A CA 1
ATOM 587 C C . ASP A 1 75 ? -6.043 -5.156 -7.253 1.00 88.69 75 ASP A C 1
ATOM 589 O O . ASP A 1 75 ? -5.430 -4.677 -6.290 1.00 88.69 75 ASP A O 1
ATOM 593 N N . PRO A 1 76 ? -5.516 -6.173 -7.963 1.00 85.44 76 PRO A N 1
ATOM 594 C CA . PRO A 1 76 ? -4.176 -6.705 -7.720 1.00 85.44 76 PRO A CA 1
ATOM 595 C C . PRO A 1 76 ? -3.057 -5.682 -7.955 1.00 85.44 76 PRO A C 1
ATOM 597 O O . PRO A 1 76 ? -2.042 -5.723 -7.266 1.00 85.44 76 PRO A O 1
ATOM 600 N N . ASP A 1 77 ? -3.228 -4.742 -8.884 1.00 85.31 77 ASP A N 1
ATOM 601 C CA . ASP A 1 77 ? -2.201 -3.738 -9.179 1.00 85.31 77 ASP A CA 1
ATOM 602 C C . ASP A 1 77 ? -2.198 -2.592 -8.155 1.00 85.31 77 ASP A C 1
ATOM 604 O O . ASP A 1 77 ? -1.237 -1.827 -8.089 1.00 85.31 77 ASP A O 1
ATOM 608 N N . PHE A 1 78 ? -3.233 -2.503 -7.312 1.00 90.19 78 PHE A N 1
ATOM 609 C CA . PHE A 1 78 ? -3.364 -1.476 -6.274 1.00 90.19 78 PHE A CA 1
ATOM 610 C C . PHE A 1 78 ? -2.997 -1.962 -4.861 1.00 90.19 78 PHE A C 1
ATOM 612 O O . PHE A 1 78 ? -3.200 -1.261 -3.869 1.00 90.19 78 PHE A O 1
ATOM 619 N N . LYS A 1 79 ? -2.455 -3.174 -4.713 1.00 92.69 79 LYS A N 1
ATOM 620 C CA . LYS A 1 79 ? -2.042 -3.663 -3.390 1.00 92.69 79 LYS A CA 1
ATOM 621 C C . LYS A 1 79 ? -0.967 -2.757 -2.786 1.00 92.69 79 LYS A C 1
ATOM 623 O O . LYS A 1 79 ? 0.001 -2.368 -3.438 1.00 92.69 79 LYS A O 1
ATOM 628 N N . ILE A 1 80 ? -1.103 -2.479 -1.497 1.00 94.12 80 ILE A N 1
ATOM 629 C CA . ILE A 1 80 ? -0.177 -1.651 -0.737 1.00 94.12 80 ILE A CA 1
ATOM 630 C C . ILE A 1 80 ? 1.118 -2.422 -0.478 1.00 94.12 80 ILE A C 1
ATOM 632 O O . ILE A 1 80 ? 1.121 -3.548 0.028 1.00 94.12 80 ILE A O 1
ATOM 636 N N . GLY A 1 81 ? 2.240 -1.788 -0.814 1.00 92.81 81 GLY A N 1
ATOM 637 C CA . GLY A 1 81 ? 3.570 -2.336 -0.587 1.00 92.81 81 GLY A CA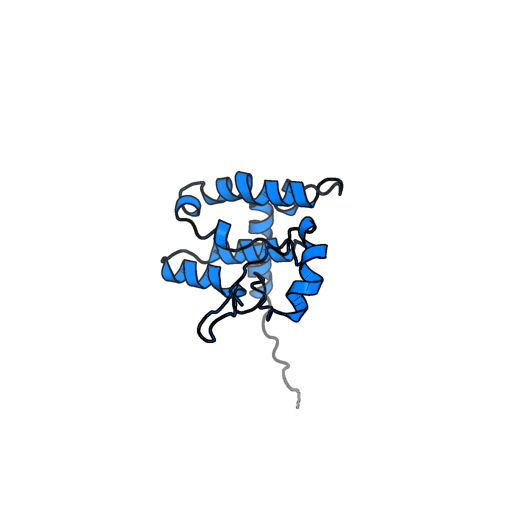 1
ATOM 638 C C . GLY A 1 81 ? 4.024 -2.255 0.880 1.00 92.81 81 GLY A C 1
ATOM 639 O O . GLY A 1 81 ? 3.591 -1.380 1.632 1.00 92.81 81 GLY A O 1
ATOM 640 N N . PRO A 1 82 ? 4.973 -3.112 1.295 1.00 94.00 82 PRO A N 1
ATOM 641 C CA . PRO A 1 82 ? 5.465 -3.156 2.673 1.00 94.00 82 PRO A CA 1
ATOM 642 C C . PRO A 1 82 ? 6.301 -1.931 3.078 1.00 94.00 82 PRO A C 1
ATOM 644 O O . PRO A 1 82 ? 6.454 -1.653 4.266 1.00 94.00 82 PRO A O 1
ATOM 647 N N . SER A 1 83 ? 6.827 -1.175 2.109 1.00 93.62 83 SER A N 1
ATOM 648 C CA . SER A 1 83 ? 7.744 -0.048 2.335 1.00 93.62 83 SER A CA 1
ATOM 649 C C . SER A 1 83 ? 7.160 1.060 3.218 1.00 93.62 83 SER A C 1
ATOM 651 O O . SER A 1 83 ? 7.910 1.682 3.972 1.00 93.62 83 SER A O 1
ATOM 653 N N . TYR A 1 84 ? 5.837 1.270 3.198 1.00 95.31 84 TYR A N 1
ATOM 654 C CA . TYR A 1 84 ? 5.159 2.223 4.087 1.00 95.31 84 TYR A CA 1
ATOM 655 C C . TYR A 1 84 ? 5.388 1.910 5.570 1.00 95.31 84 TYR A C 1
ATOM 657 O O . TYR A 1 84 ? 5.455 2.829 6.384 1.00 95.31 84 TYR A O 1
ATOM 665 N N . PHE A 1 85 ? 5.568 0.631 5.908 1.00 95.94 85 PHE A N 1
ATOM 666 C CA . PHE A 1 85 ? 5.736 0.142 7.276 1.00 95.94 85 PHE A CA 1
ATOM 667 C C . PHE A 1 85 ? 7.201 -0.136 7.644 1.00 95.94 85 PHE A C 1
ATOM 669 O O . PHE A 1 85 ? 7.517 -0.350 8.811 1.00 95.94 85 PHE A O 1
ATOM 676 N N . MET A 1 86 ? 8.128 -0.079 6.686 1.00 95.12 86 MET A N 1
ATOM 677 C CA . MET A 1 86 ? 9.561 -0.334 6.900 1.00 95.12 86 MET A CA 1
ATOM 678 C C . MET A 1 86 ? 10.325 0.937 7.308 1.00 95.12 86 MET A C 1
ATOM 680 O O . MET A 1 86 ? 11.374 1.267 6.753 1.00 95.12 86 MET A O 1
ATOM 684 N N . ARG A 1 87 ? 9.778 1.711 8.252 1.00 94.25 87 ARG A N 1
ATOM 685 C CA . ARG A 1 87 ? 10.355 2.986 8.712 1.00 94.25 87 ARG A CA 1
ATOM 686 C C . ARG A 1 87 ? 10.265 3.081 10.228 1.00 94.25 87 ARG A C 1
ATOM 688 O O . ARG A 1 87 ? 9.207 2.830 10.789 1.00 94.25 87 ARG A O 1
ATOM 695 N N . ALA A 1 88 ? 11.343 3.505 10.892 1.00 92.25 88 ALA A N 1
ATOM 696 C CA . ALA A 1 88 ? 11.385 3.601 12.357 1.00 92.25 88 ALA A CA 1
ATOM 697 C C . ALA A 1 88 ? 10.247 4.467 12.935 1.00 92.25 88 ALA A C 1
ATOM 699 O O . ALA A 1 88 ? 9.606 4.059 13.899 1.00 92.25 88 ALA A O 1
ATOM 700 N N . ALA A 1 89 ? 9.927 5.585 12.273 1.00 93.88 89 ALA A N 1
ATOM 701 C CA . ALA A 1 89 ? 8.874 6.520 12.676 1.00 93.88 89 ALA A CA 1
ATOM 702 C C . ALA A 1 89 ? 7.462 5.904 12.752 1.00 93.88 89 ALA A C 1
ATOM 704 O O . ALA A 1 89 ? 6.587 6.473 13.397 1.00 93.88 89 ALA A O 1
ATOM 705 N N . VAL A 1 90 ? 7.217 4.757 12.105 1.00 96.12 90 VAL A N 1
ATOM 706 C CA . VAL A 1 90 ? 5.931 4.036 12.185 1.00 96.12 90 VAL A CA 1
ATOM 707 C C . VAL A 1 90 ? 5.722 3.438 13.578 1.00 96.12 90 VAL A C 1
ATOM 709 O O . VAL A 1 90 ? 4.589 3.320 14.032 1.00 96.12 90 VAL A O 1
ATOM 712 N N . TYR A 1 91 ? 6.805 3.091 14.271 1.00 95.00 91 TYR A N 1
ATOM 713 C CA . TYR A 1 91 ? 6.778 2.383 15.554 1.00 95.00 91 TYR A CA 1
ATOM 714 C C . TYR A 1 91 ? 6.967 3.312 16.757 1.00 95.00 91 TYR A C 1
ATOM 716 O O . TYR A 1 91 ? 7.023 2.853 17.894 1.00 95.00 91 TYR A O 1
ATOM 724 N N . GLU A 1 92 ? 7.086 4.615 16.517 1.00 95.19 92 GLU A N 1
ATOM 725 C CA . GLU A 1 92 ? 7.004 5.624 17.568 1.00 95.19 92 GLU A CA 1
ATOM 726 C C . GLU A 1 92 ? 5.542 5.80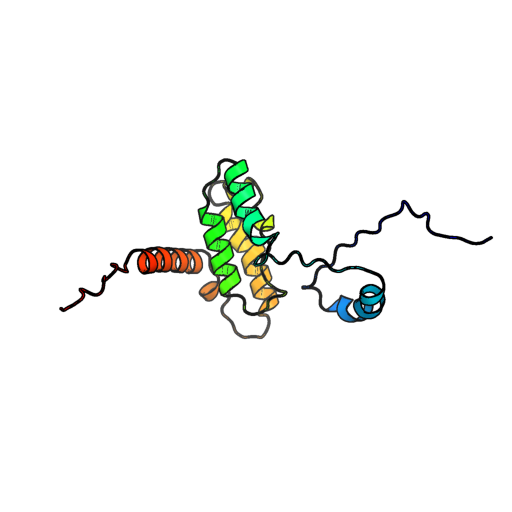1 18.019 1.00 95.19 92 GLU A C 1
ATOM 728 O O . GLU A 1 92 ? 4.622 5.477 17.260 1.00 95.19 92 GLU A O 1
ATOM 733 N N . PRO A 1 93 ? 5.284 6.341 19.224 1.00 96.19 93 PRO A N 1
ATOM 734 C CA . PRO A 1 93 ? 3.923 6.598 19.691 1.00 96.19 93 PRO A CA 1
ATOM 735 C C . PRO A 1 93 ? 3.089 7.399 18.674 1.00 96.19 93 PRO A C 1
ATOM 737 O O . PRO A 1 93 ? 3.446 8.514 18.287 1.00 96.19 93 PRO A O 1
ATOM 740 N N . GLY A 1 94 ? 1.972 6.821 18.220 1.00 96.00 94 GLY A N 1
ATOM 741 C CA . GLY A 1 94 ? 1.091 7.419 17.208 1.00 96.00 94 GLY A CA 1
ATOM 742 C C . GLY A 1 94 ? 1.628 7.383 15.768 1.00 96.00 94 GLY A C 1
ATOM 743 O O . GLY A 1 94 ? 1.012 7.958 14.867 1.00 96.00 94 GLY A O 1
ATOM 744 N N . GLY A 1 95 ? 2.789 6.767 15.533 1.00 97.06 95 GLY A N 1
ATOM 745 C CA . GLY A 1 95 ? 3.450 6.693 14.232 1.00 97.06 95 GLY A CA 1
ATOM 746 C C . GLY A 1 95 ? 2.663 5.879 13.208 1.00 97.06 95 GLY A C 1
ATOM 747 O O . GLY A 1 95 ? 2.526 6.294 12.052 1.00 97.06 95 GLY A O 1
ATOM 748 N N . LEU A 1 96 ? 2.085 4.760 13.642 1.00 96.88 96 LEU A N 1
ATOM 749 C CA . LEU A 1 96 ? 1.253 3.902 12.806 1.00 96.88 96 LEU A CA 1
ATOM 750 C C . LEU A 1 96 ? -0.052 4.607 12.437 1.00 96.88 96 LEU A C 1
ATOM 752 O O . LEU A 1 96 ? -0.399 4.664 11.261 1.00 96.88 96 LEU A O 1
ATOM 756 N N . GLU A 1 97 ? -0.731 5.214 13.410 1.00 97.62 97 GLU A N 1
ATOM 757 C CA . GLU A 1 97 ? -1.952 5.999 13.209 1.00 97.62 97 GLU A CA 1
ATOM 758 C C . GLU A 1 97 ? -1.705 7.156 12.233 1.00 97.62 97 GLU A C 1
ATOM 760 O O . GLU A 1 97 ? -2.503 7.398 11.325 1.00 97.62 97 GLU A O 1
ATOM 765 N N . ARG A 1 98 ? -0.569 7.850 12.385 1.00 97.8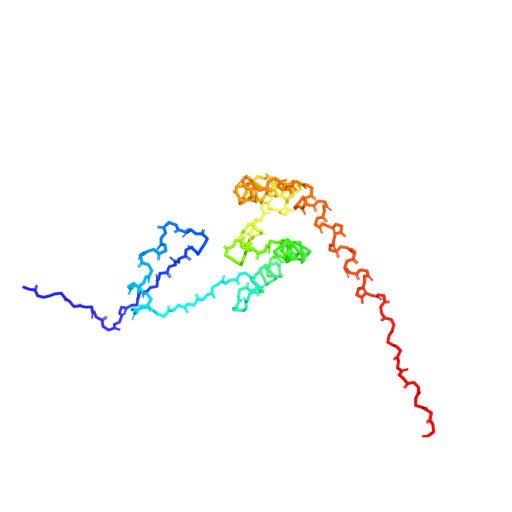1 98 ARG A N 1
ATOM 766 C CA . ARG A 1 98 ? -0.152 8.917 11.471 1.00 97.81 98 ARG A CA 1
ATOM 767 C C . ARG A 1 98 ? 0.067 8.373 10.065 1.00 97.81 98 ARG A C 1
ATOM 769 O O . ARG A 1 98 ? -0.514 8.915 9.135 1.00 97.81 98 ARG A O 1
ATOM 776 N N . THR A 1 99 ? 0.848 7.304 9.919 1.00 97.75 99 THR A N 1
ATOM 777 C CA . THR A 1 99 ? 1.140 6.677 8.619 1.00 97.75 99 THR A CA 1
ATOM 778 C C . THR A 1 99 ? -0.141 6.223 7.925 1.00 97.75 99 THR A C 1
ATOM 780 O O . THR A 1 99 ? -0.322 6.474 6.735 1.00 97.75 99 THR A O 1
ATOM 783 N N . TRP A 1 100 ? -1.073 5.634 8.676 1.00 97.94 100 TRP A N 1
ATOM 784 C CA . TRP A 1 100 ? -2.368 5.222 8.148 1.00 97.94 100 TRP A CA 1
ATOM 785 C C . TRP A 1 100 ? -3.160 6.415 7.611 1.00 97.94 100 TRP A C 1
ATOM 787 O O . TRP A 1 100 ? -3.615 6.396 6.473 1.00 97.94 100 TRP A O 1
ATOM 797 N N . ARG A 1 101 ? -3.261 7.488 8.402 1.00 97.69 101 ARG A N 1
ATOM 798 C CA . ARG A 1 101 ? -4.023 8.690 8.045 1.00 97.69 101 ARG A CA 1
ATOM 799 C C . ARG A 1 101 ? -3.399 9.501 6.911 1.00 97.69 101 ARG A C 1
ATOM 801 O O . ARG A 1 101 ? -4.132 10.113 6.150 1.00 97.69 101 ARG A O 1
ATOM 808 N N . THR A 1 102 ? -2.071 9.581 6.830 1.00 96.25 102 THR A N 1
ATOM 809 C CA . THR A 1 102 ? -1.390 10.498 5.897 1.00 96.25 102 THR A CA 1
ATOM 810 C C . THR A 1 102 ? -0.830 9.822 4.655 1.00 96.25 102 THR A C 1
ATOM 812 O O . THR A 1 102 ? -0.407 10.526 3.747 1.00 96.25 102 THR A O 1
ATOM 815 N N . ALA A 1 103 ? -0.757 8.491 4.624 1.00 96.62 103 ALA A N 1
ATOM 816 C CA . ALA A 1 103 ? -0.258 7.751 3.468 1.00 96.62 103 ALA A CA 1
ATOM 817 C C . ALA A 1 103 ? -1.266 6.705 2.989 1.00 96.62 103 ALA A C 1
ATOM 819 O O . ALA A 1 103 ? -1.641 6.725 1.827 1.00 96.62 103 ALA A O 1
ATOM 820 N N . ILE A 1 104 ? -1.742 5.824 3.874 1.00 97.31 104 ILE A N 1
ATOM 821 C CA . ILE A 1 104 ? -2.571 4.682 3.458 1.00 97.31 104 ILE A CA 1
ATOM 822 C C . ILE A 1 104 ? -3.978 5.110 3.026 1.00 97.31 104 ILE A C 1
ATOM 824 O O . ILE A 1 104 ? -4.404 4.761 1.929 1.00 97.31 104 ILE A O 1
ATOM 828 N N . LEU A 1 105 ? -4.696 5.867 3.863 1.00 97.00 105 LEU A N 1
ATOM 829 C CA . LEU A 1 105 ? -6.060 6.302 3.545 1.00 97.00 105 LEU A CA 1
ATOM 830 C C . LEU A 1 105 ? -6.114 7.211 2.309 1.00 97.00 105 LEU A C 1
ATOM 832 O O . LEU A 1 105 ? -6.918 6.901 1.438 1.00 97.00 105 LEU A O 1
ATOM 836 N N . PRO A 1 106 ? -5.242 8.229 2.147 1.00 96.62 106 PRO A N 1
ATOM 837 C CA . PRO A 1 106 ? -5.266 9.069 0.949 1.00 96.62 106 PRO A CA 1
ATOM 838 C C . PRO A 1 106 ? -5.085 8.285 -0.358 1.00 96.62 106 PRO A C 1
ATOM 840 O O . PRO A 1 106 ? -5.788 8.545 -1.326 1.00 96.62 106 PRO A O 1
ATOM 843 N N . LEU A 1 107 ? -4.213 7.267 -0.384 1.00 94.50 107 LEU A N 1
ATOM 844 C CA . LEU A 1 107 ? -4.055 6.408 -1.568 1.00 94.50 107 LEU A CA 1
ATOM 845 C C . LEU A 1 107 ? -5.351 5.661 -1.904 1.00 94.50 107 LEU A C 1
ATOM 847 O O . LEU A 1 107 ? -5.734 5.552 -3.064 1.00 94.50 107 LEU A O 1
ATOM 851 N N . LEU A 1 108 ? -6.040 5.145 -0.887 1.00 95.38 108 LEU A N 1
ATOM 852 C CA . LEU A 1 108 ? -7.300 4.426 -1.068 1.00 95.38 108 LEU A CA 1
ATOM 853 C C . LEU A 1 108 ? -8.454 5.368 -1.443 1.00 95.38 108 LEU A C 1
ATOM 855 O O . LEU A 1 108 ? -9.341 4.961 -2.187 1.00 95.38 108 LEU A O 1
ATOM 859 N N . GLU A 1 109 ? -8.438 6.610 -0.956 1.00 95.00 109 GLU A N 1
ATOM 860 C CA . GLU A 1 109 ? -9.368 7.675 -1.358 1.00 95.00 109 GLU A CA 1
ATOM 861 C C . GLU A 1 109 ? -9.198 8.030 -2.835 1.00 95.00 109 GLU A C 1
ATOM 863 O O . GLU A 1 109 ? -10.192 8.137 -3.551 1.00 95.00 109 GLU A O 1
ATOM 868 N N . GLU A 1 110 ? -7.957 8.146 -3.310 1.00 92.00 110 GLU A N 1
ATOM 869 C CA . GLU A 1 110 ? -7.661 8.347 -4.731 1.00 92.00 110 GLU A CA 1
ATOM 870 C C . GLU A 1 110 ? -8.109 7.149 -5.580 1.00 92.00 110 GLU A C 1
ATOM 872 O O . GLU A 1 110 ? -8.701 7.336 -6.641 1.00 92.00 110 GLU A O 1
ATOM 877 N N . HIS A 1 111 ? -7.883 5.919 -5.106 1.00 90.94 111 HIS A N 1
ATOM 878 C CA . HIS A 1 111 ? -8.298 4.704 -5.814 1.00 90.94 111 HIS A CA 1
ATOM 879 C C . HIS A 1 111 ? -9.813 4.574 -5.959 1.00 90.94 111 HIS A C 1
ATOM 881 O O . HIS A 1 111 ? -10.289 4.181 -7.017 1.00 90.94 111 HIS A O 1
ATOM 887 N N . HIS A 1 112 ? -10.560 4.914 -4.908 1.00 92.69 112 HIS A N 1
ATOM 888 C CA . HIS A 1 112 ? -12.020 4.838 -4.879 1.00 92.69 112 HIS A CA 1
ATOM 889 C C . HIS A 1 112 ? -12.706 6.149 -5.281 1.00 92.69 112 HIS A C 1
ATOM 891 O O . HIS A 1 112 ? -13.892 6.357 -4.989 1.00 92.69 112 HIS A O 1
ATOM 897 N N . TYR A 1 113 ? -11.980 7.057 -5.934 1.00 90.19 113 TYR A N 1
ATOM 898 C CA . TYR A 1 113 ? -12.531 8.335 -6.350 1.00 90.19 113 TYR A CA 1
ATOM 899 C C . TYR A 1 113 ? -13.692 8.132 -7.332 1.00 90.19 113 TYR A C 1
ATOM 901 O O . TYR A 1 113 ? -13.507 7.686 -8.461 1.00 90.19 113 TYR A O 1
ATOM 909 N N . GLY A 1 114 ? -14.902 8.502 -6.906 1.00 89.38 114 GLY A N 1
ATOM 910 C CA . GLY A 1 114 ? -16.121 8.369 -7.710 1.00 89.38 114 GLY A CA 1
ATOM 911 C C . GLY A 1 114 ? -16.895 7.061 -7.515 1.00 89.38 114 GLY A C 1
ATOM 912 O O . GLY A 1 114 ? -18.025 6.972 -7.990 1.00 89.38 114 GLY A O 1
ATOM 913 N N . ASP A 1 115 ? -16.368 6.103 -6.748 1.00 91.06 115 ASP A N 1
ATOM 914 C CA . ASP A 1 115 ? -17.015 4.799 -6.522 1.00 91.06 115 ASP A CA 1
ATOM 915 C C . ASP A 1 115 ? -18.012 4.807 -5.347 1.00 91.06 115 ASP A C 1
ATOM 917 O O . ASP A 1 115 ? -18.699 3.818 -5.088 1.00 91.06 115 ASP A O 1
ATOM 921 N N . GLY A 1 116 ? -18.081 5.910 -4.590 1.00 88.56 116 GLY A N 1
ATOM 922 C CA . GLY A 1 116 ? -18.977 6.063 -3.435 1.00 88.56 116 GLY A CA 1
ATOM 923 C C . GLY A 1 116 ? -18.600 5.216 -2.211 1.00 88.56 116 GLY A C 1
ATOM 924 O O . GLY A 1 116 ? -19.382 5.122 -1.265 1.00 88.56 116 GLY A O 1
ATOM 925 N N . VAL A 1 117 ? -17.417 4.597 -2.212 1.00 93.50 117 VAL A N 1
ATOM 926 C CA . VAL A 1 117 ? -16.908 3.798 -1.091 1.00 93.50 117 VAL A CA 1
ATOM 927 C C . VAL A 1 117 ? -16.488 4.714 0.059 1.00 93.50 117 VAL A C 1
ATOM 929 O O . VAL A 1 117 ? -15.656 5.601 -0.113 1.00 93.50 117 VAL A O 1
ATOM 932 N N . ASP A 1 118 ? -17.002 4.454 1.263 1.00 94.88 118 ASP A N 1
ATOM 933 C CA . ASP A 1 118 ? -16.480 5.068 2.487 1.00 94.88 118 ASP A CA 1
ATOM 934 C C . ASP A 1 118 ? -15.150 4.402 2.872 1.00 94.88 118 ASP A C 1
ATOM 936 O O . ASP A 1 118 ? -15.101 3.334 3.498 1.00 94.88 118 ASP A O 1
ATOM 940 N N . VAL A 1 119 ? -14.054 5.033 2.451 1.00 95.75 119 VAL A N 1
ATOM 941 C CA . VAL A 1 119 ? -12.691 4.539 2.665 1.00 95.75 119 VAL A CA 1
ATOM 942 C C . VAL A 1 119 ? -12.337 4.479 4.149 1.00 95.75 119 VAL A C 1
ATOM 944 O O . VAL A 1 119 ? -11.719 3.507 4.591 1.00 95.75 119 VAL A O 1
ATOM 947 N N . GLY A 1 120 ? -12.766 5.464 4.940 1.00 93.44 120 GLY A N 1
ATOM 948 C CA . GLY A 1 120 ? -12.507 5.503 6.377 1.00 93.44 120 GLY A CA 1
ATOM 949 C C . GLY A 1 120 ? -13.192 4.352 7.108 1.00 93.44 120 GLY A C 1
ATOM 950 O O . GLY A 1 120 ? -12.556 3.662 7.909 1.00 93.44 120 GLY A O 1
ATOM 951 N N . ALA A 1 121 ? -14.458 4.085 6.786 1.00 95.56 121 ALA A N 1
ATOM 952 C CA . ALA A 1 121 ? -15.202 2.978 7.375 1.00 95.56 121 ALA A CA 1
ATOM 953 C C . ALA A 1 121 ? -14.640 1.611 6.950 1.00 95.56 121 ALA A C 1
ATOM 955 O O . ALA A 1 121 ? -14.485 0.718 7.788 1.00 95.56 121 ALA A O 1
ATOM 956 N N . ARG A 1 122 ? -14.304 1.440 5.662 1.00 96.06 122 ARG A N 1
ATOM 957 C CA . ARG A 1 122 ? -13.855 0.152 5.105 1.00 96.06 122 ARG A CA 1
ATOM 958 C C . ARG A 1 122 ? -12.409 -0.193 5.467 1.00 96.06 122 ARG A C 1
ATOM 960 O O . ARG A 1 122 ? -12.136 -1.352 5.783 1.00 96.06 122 ARG A O 1
ATOM 967 N N . TYR A 1 123 ? -11.507 0.786 5.429 1.00 97.31 123 TYR A N 1
ATOM 968 C CA . TYR A 1 123 ? -10.056 0.577 5.525 1.00 97.31 123 TYR A CA 1
ATOM 969 C C . TYR A 1 123 ? -9.393 1.287 6.714 1.00 97.31 123 TYR A C 1
ATOM 971 O O . TYR A 1 123 ? -8.168 1.256 6.849 1.00 97.31 123 TYR A O 1
ATOM 979 N N . GLY A 1 124 ? -10.171 1.925 7.592 1.00 97.25 124 GLY A N 1
ATOM 980 C CA . GLY A 1 124 ? -9.658 2.558 8.803 1.00 97.25 124 GLY A CA 1
ATOM 981 C C . GLY A 1 124 ? -8.865 1.588 9.682 1.00 97.25 124 GLY A C 1
ATOM 982 O O . GLY A 1 124 ? -9.198 0.409 9.799 1.00 97.25 124 GLY A O 1
ATOM 983 N N . LEU A 1 125 ? -7.815 2.088 10.338 1.00 97.50 125 LEU A N 1
ATOM 984 C CA . LEU A 1 125 ? -6.918 1.264 11.156 1.00 97.50 125 LEU A CA 1
ATOM 985 C C . LEU A 1 125 ? -7.665 0.469 12.243 1.00 97.50 125 LEU A C 1
ATOM 987 O O . LEU A 1 125 ? -7.360 -0.698 12.471 1.00 97.50 125 LEU A O 1
ATOM 991 N N . SER A 1 126 ? -8.666 1.073 12.890 1.00 96.75 126 SER A N 1
ATOM 992 C CA . SER A 1 126 ? -9.524 0.398 13.876 1.00 96.75 126 SER A CA 1
ATOM 993 C C . SER A 1 126 ? -10.349 -0.735 13.258 1.00 96.75 126 SER A C 1
ATOM 995 O O . SER A 1 126 ? -10.442 -1.816 13.845 1.00 96.75 126 SER A O 1
ATOM 997 N N . THR A 1 127 ? -10.898 -0.521 12.058 1.00 97.12 127 THR A N 1
ATOM 998 C CA . THR A 1 127 ? -11.618 -1.545 11.290 1.00 97.12 127 THR A CA 1
ATOM 999 C C . THR A 1 127 ? -10.701 -2.724 10.975 1.00 97.12 127 THR A C 1
ATOM 1001 O O . THR A 1 127 ? -11.079 -3.876 11.191 1.00 97.12 127 THR A O 1
ATOM 1004 N N . ILE A 1 128 ? -9.481 -2.453 10.503 1.00 97.69 128 ILE A N 1
ATOM 1005 C CA . ILE A 1 128 ? -8.513 -3.503 10.165 1.00 97.69 128 ILE A CA 1
ATOM 1006 C C . ILE A 1 128 ? -8.059 -4.268 11.413 1.00 97.69 128 ILE A C 1
ATOM 1008 O O . ILE A 1 128 ? -8.060 -5.497 11.388 1.00 97.69 128 ILE A O 1
ATOM 1012 N N . ARG A 1 129 ? -7.766 -3.583 12.528 1.00 97.00 129 ARG A N 1
ATOM 1013 C CA . ARG A 1 129 ? -7.421 -4.235 13.809 1.00 97.00 129 ARG A CA 1
ATOM 1014 C C . ARG A 1 129 ? -8.508 -5.210 14.260 1.00 97.00 129 ARG A C 1
ATOM 1016 O O . ARG A 1 129 ? -8.224 -6.386 14.461 1.00 97.00 129 ARG A O 1
ATOM 1023 N N . THR A 1 130 ? -9.761 -4.752 14.292 1.00 96.81 130 THR A N 1
ATOM 1024 C CA . THR A 1 130 ? -10.919 -5.587 14.665 1.00 96.81 130 THR A CA 1
ATOM 1025 C C . THR A 1 130 ? -11.024 -6.847 13.796 1.00 96.81 130 THR A C 1
ATOM 1027 O O . THR A 1 130 ? -11.318 -7.937 14.286 1.00 96.81 130 THR A O 1
ATOM 1030 N N . ARG A 1 131 ? -10.769 -6.723 12.487 1.00 96.31 131 ARG A N 1
ATOM 1031 C CA . ARG A 1 131 ? -10.821 -7.852 11.543 1.00 96.31 131 ARG A CA 1
ATOM 1032 C C . ARG A 1 131 ? -9.709 -8.871 11.778 1.00 96.31 131 ARG A C 1
ATOM 1034 O O . ARG A 1 131 ? -9.974 -10.072 11.710 1.00 96.31 131 ARG A O 1
ATOM 1041 N N . VAL A 1 132 ? -8.491 -8.404 12.050 1.00 95.75 132 VAL A N 1
ATOM 1042 C CA . VAL A 1 132 ? -7.352 -9.273 12.379 1.00 95.75 132 VAL A CA 1
ATOM 1043 C C . VAL A 1 132 ? -7.626 -10.036 13.677 1.00 95.75 132 VAL A C 1
ATOM 1045 O O . VAL A 1 132 ? -7.508 -11.261 13.702 1.00 95.75 132 VAL A O 1
ATOM 1048 N N . GLU A 1 133 ? -8.092 -9.345 14.718 1.00 93.75 133 GLU A N 1
ATOM 1049 C CA . GLU A 1 133 ? -8.447 -9.953 16.007 1.00 93.75 133 GLU A CA 1
ATOM 1050 C C . GLU A 1 133 ? -9.553 -11.009 15.866 1.00 93.75 133 GLU A C 1
ATOM 1052 O O . GLU A 1 133 ? -9.407 -12.134 16.350 1.00 93.75 133 GLU A O 1
ATOM 1057 N N . GLY A 1 134 ? -10.632 -10.695 15.138 1.00 91.38 134 GLY A N 1
ATOM 1058 C CA . GLY A 1 134 ? -11.725 -11.641 14.897 1.00 91.38 134 GLY A CA 1
ATOM 1059 C C . GLY A 1 134 ? -11.276 -12.903 14.151 1.00 91.38 134 GLY A C 1
ATOM 1060 O O . GLY A 1 134 ? -11.783 -13.998 14.400 1.00 91.38 134 GLY A O 1
ATOM 1061 N N . ARG A 1 135 ? -10.274 -12.790 13.271 1.00 86.88 135 ARG A N 1
ATOM 1062 C CA . ARG A 1 135 ? -9.697 -13.941 12.561 1.00 86.88 135 ARG A CA 1
ATOM 1063 C C . ARG A 1 135 ? -8.779 -14.790 13.427 1.00 86.88 135 ARG A C 1
ATOM 1065 O O . ARG A 1 135 ? -8.820 -16.012 13.293 1.00 86.88 135 ARG A O 1
ATOM 1072 N N . ALA A 1 136 ? -7.992 -14.178 14.307 1.00 82.75 136 ALA A N 1
ATOM 1073 C CA . ALA A 1 136 ? -7.178 -14.917 15.270 1.00 82.75 136 ALA A CA 1
ATOM 1074 C C . ALA A 1 136 ? -8.059 -15.781 16.195 1.00 82.75 136 ALA A C 1
ATOM 1076 O O . ALA A 1 136 ? -7.737 -16.939 16.472 1.00 82.75 136 ALA A O 1
ATOM 1077 N N . GLN A 1 137 ? -9.222 -15.256 16.597 1.00 77.75 137 GLN A N 1
ATOM 1078 C CA . GLN A 1 137 ? -10.210 -15.977 17.410 1.00 77.75 137 GLN A CA 1
ATOM 1079 C C . GLN A 1 137 ? -10.912 -17.105 16.633 1.00 77.75 137 GLN A C 1
ATOM 1081 O O . GLN A 1 137 ? -11.095 -18.202 17.154 1.00 77.75 137 GLN A O 1
ATOM 1086 N N . ALA A 1 138 ? -11.256 -16.885 15.360 1.00 76.00 138 ALA A N 1
ATOM 1087 C CA . ALA A 1 138 ? -11.874 -17.921 14.527 1.00 76.00 138 ALA A CA 1
ATOM 1088 C C . ALA A 1 138 ? -10.937 -19.119 14.261 1.00 76.00 138 ALA A C 1
ATOM 1090 O O . ALA A 1 138 ? -11.392 -20.258 14.189 1.00 76.00 138 ALA A O 1
ATOM 1091 N N . GLN A 1 139 ? -9.627 -18.879 14.146 1.00 65.50 139 GLN A N 1
ATOM 1092 C CA . GLN A 1 139 ? -8.630 -19.935 13.919 1.00 65.50 139 GLN A CA 1
ATOM 1093 C C . GLN A 1 139 ? -8.306 -20.744 15.184 1.00 65.50 139 GLN A C 1
ATOM 1095 O O . GLN A 1 139 ? -7.949 -21.914 15.087 1.00 65.50 139 GLN A O 1
ATOM 1100 N N . THR A 1 140 ? -8.473 -20.158 16.370 1.00 62.84 140 THR A N 1
ATOM 1101 C CA . THR A 1 140 ? -8.273 -20.846 17.658 1.00 62.84 140 THR A CA 1
ATOM 1102 C C . THR A 1 140 ? -9.507 -21.632 18.125 1.00 62.84 140 THR A C 1
ATOM 1104 O O . THR A 1 140 ? -9.390 -22.488 18.998 1.00 62.84 140 THR A O 1
ATOM 1107 N N . GLY A 1 141 ? -10.677 -21.400 17.519 1.00 54.84 141 GLY A N 1
ATOM 1108 C CA . GLY A 1 141 ? -11.961 -22.006 17.890 1.00 54.84 141 GLY A CA 1
ATOM 1109 C C . GLY A 1 141 ? -12.363 -23.297 17.162 1.00 54.84 141 GLY A C 1
ATOM 1110 O O . GLY A 1 141 ? -13.523 -23.682 17.268 1.00 54.84 141 GLY A O 1
ATOM 1111 N N . THR A 1 142 ? -11.469 -23.972 16.427 1.00 48.25 142 THR A N 1
ATOM 1112 C CA 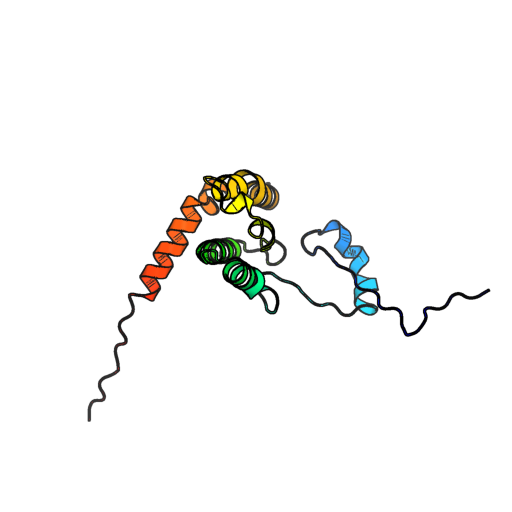. THR A 1 142 ? -11.760 -25.300 15.839 1.00 48.25 142 THR A CA 1
ATOM 1113 C C . THR A 1 142 ? -11.135 -26.405 16.700 1.00 48.25 142 THR A C 1
ATOM 1115 O O . THR A 1 142 ? -9.928 -26.628 16.595 1.00 48.25 142 THR A O 1
ATOM 1118 N N . PRO A 1 143 ? -11.894 -27.138 17.540 1.00 51.88 143 PRO A N 1
ATOM 1119 C CA . PRO A 1 143 ? -11.401 -28.376 18.119 1.00 51.88 143 PRO A CA 1
ATOM 1120 C C . PRO A 1 143 ? -11.406 -29.446 17.027 1.00 51.88 143 PRO A C 1
ATOM 1122 O O . PRO A 1 143 ? -12.427 -29.683 16.379 1.00 51.88 143 PRO A O 1
ATOM 1125 N N . GLY A 1 144 ? -10.264 -30.102 16.830 1.00 52.50 144 GLY A N 1
ATOM 1126 C CA . GLY A 1 144 ? -10.161 -31.293 15.998 1.00 52.50 144 GLY A CA 1
ATOM 1127 C C . GLY A 1 144 ? -11.075 -32.395 16.530 1.00 52.50 144 GLY A C 1
ATOM 1128 O O . GLY A 1 144 ? -10.724 -33.105 17.467 1.00 52.50 144 GLY A O 1
ATOM 1129 N N . GLY A 1 145 ? -12.251 -32.538 15.924 1.00 47.38 145 GLY A N 1
ATOM 1130 C CA . GLY A 1 145 ? -13.048 -33.750 16.019 1.00 47.38 145 GLY A CA 1
ATOM 1131 C C . GLY A 1 145 ? -12.367 -34.828 15.190 1.00 47.38 145 GLY A C 1
ATOM 1132 O O . GLY A 1 145 ? -12.578 -34.905 13.982 1.00 47.38 145 GLY A O 1
ATOM 1133 N N . ALA A 1 146 ? -11.519 -35.633 15.827 1.00 59.50 146 ALA A N 1
ATOM 1134 C CA . ALA A 1 146 ? -11.126 -36.914 15.262 1.00 59.50 146 ALA A CA 1
ATOM 1135 C C . ALA A 1 146 ? -12.408 -37.735 15.027 1.00 59.50 146 ALA A C 1
ATOM 1137 O O . ALA A 1 146 ? -13.223 -37.835 15.951 1.00 59.50 146 ALA A O 1
ATOM 1138 N N . PRO A 1 147 ? -12.631 -38.312 13.835 1.00 56.56 147 PRO A N 1
ATOM 1139 C CA . PRO A 1 147 ? -13.685 -39.295 13.694 1.00 56.56 147 PRO A CA 1
ATOM 1140 C C . PRO A 1 147 ? -13.279 -40.505 14.537 1.00 56.56 147 PRO A C 1
ATOM 1142 O O . PRO A 1 147 ? -12.257 -41.141 14.285 1.00 56.56 147 PRO A O 1
ATOM 1145 N N . ALA A 1 148 ? -14.052 -40.763 15.589 1.00 58.19 148 ALA A N 1
ATOM 1146 C CA . ALA A 1 148 ? -14.018 -42.031 16.288 1.00 58.19 148 ALA A CA 1
ATOM 1147 C C . ALA A 1 148 ? -14.475 -43.101 15.294 1.00 58.19 148 ALA A C 1
ATOM 1149 O O . ALA A 1 148 ? -15.630 -43.100 14.867 1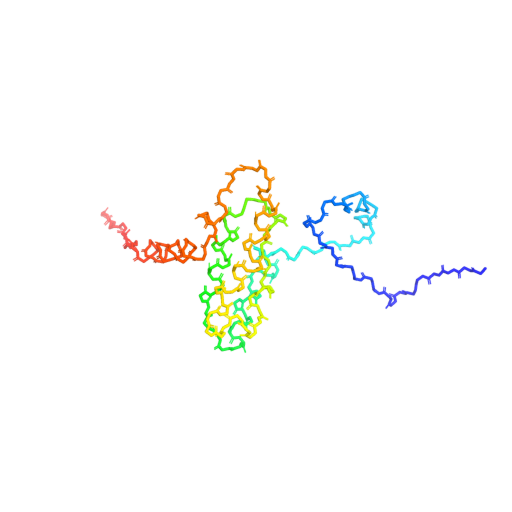.00 58.19 148 ALA A O 1
ATOM 1150 N N . ASP A 1 149 ? -13.537 -43.954 14.901 1.00 61.75 149 ASP A N 1
ATOM 1151 C CA . ASP A 1 149 ? -13.782 -45.159 14.118 1.00 61.75 149 ASP A CA 1
ATOM 1152 C C . ASP A 1 149 ? -14.740 -46.071 14.904 1.00 61.75 149 ASP A C 1
ATOM 1154 O O . ASP A 1 149 ? -14.436 -46.411 16.056 1.00 61.75 149 ASP A O 1
ATOM 1158 N N . PRO A 1 150 ? -15.902 -46.466 14.356 1.00 65.19 150 PRO A N 1
ATOM 1159 C CA . PRO A 1 150 ? -16.668 -47.563 14.904 1.00 65.19 150 PRO A CA 1
ATOM 1160 C C . PRO A 1 150 ? -16.373 -48.844 14.110 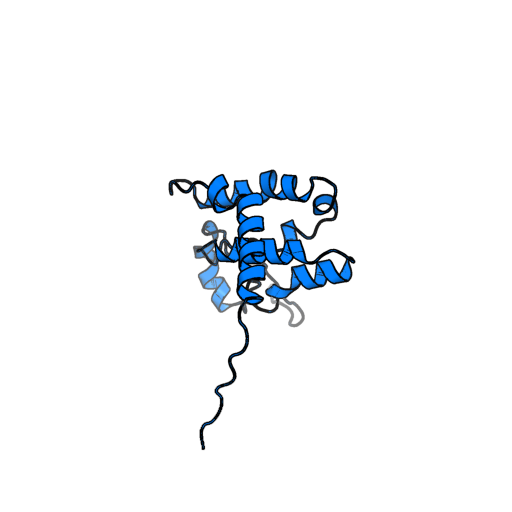1.00 65.19 150 PRO A C 1
ATOM 1162 O O . PRO A 1 150 ? -16.694 -48.921 12.925 1.00 65.19 150 PRO A O 1
ATOM 1165 N N . ALA A 1 151 ? -15.902 -49.854 14.850 1.00 49.09 151 ALA A N 1
ATOM 1166 C CA . ALA A 1 151 ? -15.752 -51.278 14.508 1.00 49.09 151 ALA A CA 1
ATOM 1167 C C . ALA A 1 151 ? -14.405 -51.730 13.917 1.00 49.09 151 ALA A C 1
ATOM 1169 O O . ALA A 1 151 ? -14.084 -51.390 12.761 1.00 49.09 151 ALA A O 1
#

Radius of gyration: 21.21 Å; chains: 1; bounding box: 50×62×56 Å

Sequence (151 aa):
IGFTLPKNVYLIGTMNTADRSIALVDAAMRRRFAFVSLHPSQPPTQEVLRRWLAASERDGAVADLLDELNRLIEDPDFKIGPSYFMRAAVYEPGGLERTWRTAILPLLEEHHYGDGVDVGARYGLSTIRTRVEGRAQAQTGTPGGAPADPA

Foldseek 3Di:
DDDDDDPPDDDDDDDQLLDPVCVVVVPVVVVVDDDDDCQCCDPPNVCVLVVLCVVVVHDCVVSQLLVLLQVLDPDSSLRDHSVLVNDPQCPPVCSVVCSCVPPVQVSVCVVCPPVPDPSCCRNNSVNSVVVSVVVVVVVVPDDDPDPDDDD

Secondary structure (DSSP, 8-state):
------TT--------TT-GGGTTTHHHHTTTS------TTSTTTTTHHHHHHHHTT--THHHHHHHHHHHH---GGGPPPGGGGSSGGGSSTTHHHHHIIIIIHHHHHHHTTTS---HHHHH-HHHHHHHHHHHHHHHHT----------

pLDDT: mean 86.88, std 12.75, range [47.38, 97.94]